Protein AF-A0A0S8IF41-F1 (afdb_monomer_lite)

Secondary structure (DSSP, 8-state):
--HHHHHHHHHHHHHHHHHHHHHHHHHHHHHHT--TTS-HHHHH-HHHHHHHHHHHHHHHHHHHHT-SSS-HHHHHHHHHHHHHHHHHHHHHHHHHHHHHHHHHHHHH---HHHHHHHHHHHHS-HHHHHHHHHHHHHHHHTT-

Sequence (144 aa):
MNILNFIAYIVLTILYFLFLIKLICWKTLKRFGYSIEIPYYYIIHSEIYDLICFLLFSLSIVFAFFQSFSPNWILIIIPIFLFFISQVKGRNKAVKILREILVDIYNNTDDKLEKKKIENDLALNNLSLFNKYIKLWQILRFKN

pLDDT: mean 87.92, std 7.49, range [50.06, 96.0]

Foldseek 3Di:
DDPPLVVVLVVLLVCLLVLLLQLLLLVLCVLLVHCPPPPPCCVVCVVVSVVVSVVSLVSSLVSLVPDPPDDSVVSNVSSVVSNVVSNVNSLLNNLVVVLVVLVVCLVPDPDPVSVVVSVVLNPDDSVVNSVVSNVVSVVVVVVD

Structur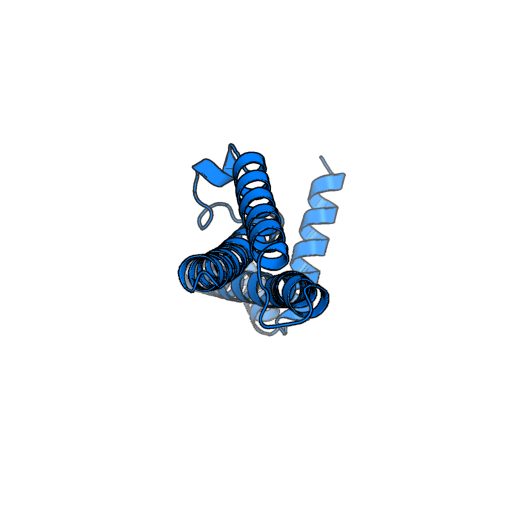e (mmCIF, N/CA/C/O backbone):
data_AF-A0A0S8IF41-F1
#
_entry.id   AF-A0A0S8IF41-F1
#
loop_
_atom_site.group_PDB
_atom_site.id
_atom_site.type_symbol
_atom_site.label_atom_id
_atom_site.label_alt_id
_atom_site.label_comp_id
_atom_site.label_asym_id
_atom_site.label_entity_id
_atom_site.label_seq_id
_atom_site.pdbx_PDB_ins_code
_atom_site.Cartn_x
_atom_site.Cartn_y
_atom_site.Cartn_z
_atom_site.occupancy
_atom_site.B_iso_or_equiv
_atom_site.auth_seq_id
_atom_site.auth_comp_id
_atom_site.auth_asym_id
_atom_site.auth_atom_id
_atom_site.pdbx_PDB_model_num
ATOM 1 N N . MET A 1 1 ? 24.035 -4.720 -25.052 1.00 59.69 1 MET A N 1
ATOM 2 C CA . MET A 1 1 ? 23.163 -5.125 -23.927 1.00 59.69 1 MET A CA 1
ATOM 3 C C . MET A 1 1 ? 23.513 -4.248 -22.730 1.00 59.69 1 MET A C 1
ATOM 5 O O . MET A 1 1 ? 24.628 -4.362 -22.242 1.00 59.69 1 MET A O 1
ATOM 9 N N . ASN A 1 2 ? 22.641 -3.327 -22.303 1.00 77.62 2 ASN A N 1
ATOM 10 C CA . ASN A 1 2 ? 22.971 -2.390 -21.220 1.00 77.62 2 ASN A CA 1
ATOM 11 C C . ASN A 1 2 ? 22.480 -2.938 -19.879 1.00 77.62 2 ASN A C 1
ATOM 13 O O . ASN A 1 2 ? 21.309 -2.787 -19.544 1.00 77.62 2 ASN A O 1
ATOM 17 N N . ILE A 1 3 ? 23.391 -3.524 -19.095 1.00 84.81 3 ILE A N 1
ATOM 18 C CA . ILE A 1 3 ? 23.172 -3.912 -17.686 1.00 84.81 3 ILE A CA 1
ATOM 19 C C . ILE A 1 3 ? 22.511 -2.767 -16.897 1.00 84.81 3 ILE A C 1
ATOM 21 O O . ILE A 1 3 ? 21.632 -2.997 -16.070 1.00 84.81 3 ILE A O 1
ATOM 25 N N . LEU A 1 4 ? 22.859 -1.523 -17.235 1.00 87.50 4 LEU A N 1
ATOM 26 C CA . LEU A 1 4 ? 22.258 -0.312 -16.684 1.00 87.50 4 LEU A CA 1
ATOM 27 C C . LEU A 1 4 ? 20.728 -0.260 -16.843 1.00 87.50 4 LEU A C 1
ATOM 29 O O . LEU A 1 4 ? 20.031 0.065 -15.888 1.00 87.50 4 LEU A O 1
ATOM 33 N N . ASN A 1 5 ? 20.192 -0.622 -18.014 1.00 86.75 5 ASN A N 1
ATOM 34 C CA . ASN A 1 5 ? 18.749 -0.592 -18.266 1.00 86.75 5 ASN A CA 1
ATOM 35 C C . ASN A 1 5 ? 18.020 -1.638 -17.418 1.00 86.75 5 ASN A C 1
ATOM 37 O O . ASN A 1 5 ? 16.901 -1.403 -16.972 1.00 86.75 5 ASN A O 1
ATOM 41 N N . PHE A 1 6 ? 18.641 -2.802 -17.211 1.00 87.12 6 PHE A N 1
ATOM 42 C CA . PHE A 1 6 ? 18.081 -3.868 -16.383 1.00 87.12 6 PHE A CA 1
ATOM 43 C C . PHE A 1 6 ? 18.056 -3.476 -14.901 1.00 87.12 6 PHE A C 1
ATOM 45 O O . PHE A 1 6 ? 17.040 -3.643 -14.228 1.00 87.12 6 PHE A O 1
ATOM 52 N N . ILE A 1 7 ? 19.141 -2.873 -14.407 1.00 90.38 7 ILE A N 1
ATOM 53 C CA . ILE A 1 7 ? 19.198 -2.321 -13.048 1.00 90.38 7 ILE A CA 1
ATOM 54 C C . ILE A 1 7 ? 18.135 -1.229 -12.875 1.00 90.38 7 ILE A C 1
ATOM 56 O O . ILE A 1 7 ? 17.382 -1.264 -11.902 1.00 90.38 7 ILE A O 1
ATOM 60 N N . ALA A 1 8 ? 18.020 -0.300 -13.830 1.00 91.25 8 ALA A N 1
ATOM 61 C CA . ALA A 1 8 ? 17.008 0.754 -13.802 1.00 91.25 8 ALA A CA 1
ATOM 62 C C . ALA A 1 8 ? 15.583 0.181 -13.751 1.00 91.25 8 ALA A C 1
ATOM 64 O O . ALA A 1 8 ? 14.778 0.618 -12.930 1.00 91.25 8 ALA A O 1
ATOM 65 N N . TYR A 1 9 ? 15.291 -0.844 -14.560 1.00 91.75 9 TYR A N 1
ATOM 66 C CA . TYR A 1 9 ? 14.015 -1.559 -14.525 1.00 91.75 9 TYR A CA 1
ATOM 67 C C . TYR A 1 9 ? 13.707 -2.132 -13.132 1.00 91.75 9 TYR A C 1
ATOM 69 O O . TYR A 1 9 ? 12.619 -1.901 -12.596 1.00 91.75 9 TYR A O 1
ATOM 77 N N . ILE A 1 10 ? 14.661 -2.843 -12.519 1.00 92.00 10 ILE A N 1
ATOM 78 C CA . ILE A 1 10 ? 14.484 -3.437 -11.186 1.00 92.00 10 ILE A CA 1
ATOM 79 C C . ILE A 1 10 ? 14.227 -2.348 -10.143 1.00 92.00 10 ILE A C 1
ATOM 81 O O . ILE A 1 10 ? 13.269 -2.445 -9.375 1.00 92.00 10 ILE A O 1
ATOM 85 N N . VAL A 1 11 ? 15.053 -1.300 -10.130 1.00 94.44 11 VAL A N 1
ATOM 86 C CA . VAL A 1 11 ? 14.939 -0.200 -9.164 1.00 94.44 11 VAL A CA 1
ATOM 87 C C . VAL A 1 11 ? 13.587 0.498 -9.298 1.00 94.44 11 VAL A C 1
ATOM 89 O O . VAL A 1 11 ? 12.892 0.664 -8.297 1.00 94.44 11 VAL A O 1
ATOM 92 N N . LEU A 1 12 ? 13.166 0.838 -10.520 1.00 94.31 12 LEU A N 1
ATOM 93 C CA . LEU A 1 12 ? 11.862 1.456 -10.773 1.00 94.31 12 LEU A CA 1
ATOM 94 C C . LEU A 1 12 ? 10.707 0.558 -10.326 1.00 94.31 12 LEU A C 1
ATOM 96 O O . LEU A 1 12 ? 9.774 1.041 -9.691 1.00 94.31 12 LEU A O 1
ATOM 100 N N . THR A 1 13 ? 10.788 -0.745 -10.594 1.00 93.56 13 THR A N 1
ATOM 101 C CA . THR A 1 13 ? 9.752 -1.715 -10.213 1.00 93.56 13 THR A CA 1
ATOM 102 C C . THR A 1 13 ? 9.633 -1.854 -8.692 1.00 93.56 13 THR A C 1
ATOM 104 O O . THR A 1 13 ? 8.526 -1.885 -8.149 1.00 93.56 13 THR A O 1
ATOM 107 N N . ILE A 1 14 ? 10.762 -1.888 -7.976 1.00 95.31 14 ILE A N 1
ATOM 108 C CA . ILE A 1 14 ? 10.785 -1.937 -6.508 1.00 95.31 14 ILE A CA 1
ATOM 109 C C . ILE A 1 14 ? 10.241 -0.633 -5.918 1.00 95.31 14 ILE A C 1
ATOM 111 O O . ILE A 1 14 ? 9.399 -0.673 -5.018 1.00 95.31 14 ILE A O 1
ATOM 115 N N . LEU A 1 15 ? 10.685 0.519 -6.431 1.00 96.00 15 LEU A N 1
ATOM 116 C CA . LEU A 1 15 ? 10.198 1.828 -5.994 1.00 96.00 15 LEU A CA 1
ATOM 117 C C . LEU A 1 15 ? 8.692 1.960 -6.220 1.00 96.00 15 LEU A C 1
ATOM 119 O O . LEU A 1 15 ? 7.973 2.335 -5.294 1.00 96.00 15 LEU A O 1
ATOM 123 N N . TYR A 1 16 ? 8.212 1.577 -7.405 1.00 95.50 16 TYR A N 1
ATOM 124 C CA . TYR A 1 16 ? 6.793 1.501 -7.734 1.00 95.50 16 TYR A CA 1
ATOM 125 C C . TYR A 1 16 ? 6.029 0.669 -6.701 1.00 95.50 16 TYR A C 1
ATOM 127 O O . TYR A 1 16 ? 5.062 1.152 -6.112 1.00 95.50 16 TYR A O 1
ATOM 135 N N . PHE A 1 17 ? 6.487 -0.553 -6.426 1.00 96.00 17 PHE A N 1
ATOM 136 C CA . PHE A 1 17 ? 5.806 -1.466 -5.513 1.00 96.00 17 PHE A CA 1
ATOM 137 C C . PHE A 1 17 ? 5.731 -0.931 -4.078 1.00 96.00 17 PHE A C 1
ATOM 139 O O . PHE A 1 17 ? 4.658 -0.924 -3.468 1.00 96.00 17 PHE A O 1
ATOM 146 N N . LEU A 1 18 ? 6.854 -0.456 -3.534 1.00 95.50 18 LEU A N 1
ATOM 147 C CA . LEU A 1 18 ? 6.912 0.077 -2.172 1.00 95.50 18 LEU A CA 1
ATOM 148 C C . LEU A 1 18 ? 6.066 1.343 -2.024 1.00 95.50 18 LEU A C 1
ATOM 150 O O . LEU A 1 18 ? 5.348 1.503 -1.030 1.00 95.50 18 LEU A O 1
ATOM 154 N N . PHE A 1 19 ? 6.134 2.231 -3.015 1.00 95.31 19 PHE A N 1
ATOM 155 C CA . PHE A 1 19 ? 5.357 3.460 -3.033 1.00 95.31 19 PHE A CA 1
ATOM 156 C C . PHE A 1 19 ? 3.858 3.169 -3.134 1.00 95.31 19 PHE A C 1
ATOM 158 O O . PHE A 1 19 ? 3.073 3.708 -2.355 1.00 95.31 19 PHE A O 1
ATOM 165 N N . LEU A 1 20 ? 3.459 2.244 -4.009 1.00 95.38 20 LEU A N 1
ATOM 166 C CA . LEU A 1 20 ? 2.066 1.853 -4.188 1.00 95.38 20 LEU A CA 1
ATOM 167 C C . LEU A 1 20 ? 1.467 1.219 -2.921 1.00 95.38 20 LEU A C 1
ATOM 169 O O . LEU A 1 20 ? 0.334 1.537 -2.563 1.00 95.38 20 LEU A O 1
ATOM 173 N N . ILE A 1 21 ? 2.221 0.393 -2.181 1.00 95.19 21 ILE A N 1
ATOM 174 C CA . ILE A 1 21 ? 1.770 -0.131 -0.876 1.00 95.19 21 ILE A CA 1
ATOM 175 C C . ILE A 1 21 ? 1.443 1.015 0.089 1.00 95.19 21 ILE A C 1
ATOM 177 O O . ILE A 1 21 ? 0.394 0.990 0.739 1.00 95.19 21 ILE A O 1
ATOM 181 N N . LYS A 1 22 ? 2.332 2.014 0.201 1.00 93.50 22 LYS A N 1
ATOM 182 C CA . LYS A 1 22 ? 2.108 3.181 1.071 1.00 93.50 22 LYS A CA 1
ATOM 183 C C . LYS A 1 22 ? 0.890 3.981 0.617 1.00 93.50 22 LYS A C 1
ATOM 185 O O . LYS A 1 22 ? 0.030 4.288 1.435 1.00 93.50 22 LYS A O 1
ATOM 190 N N . LEU A 1 23 ? 0.784 4.241 -0.681 1.00 93.94 23 LEU A N 1
ATOM 191 C CA . LEU A 1 23 ? -0.326 4.967 -1.286 1.00 93.94 23 LEU A CA 1
ATOM 192 C C . LEU A 1 23 ? -1.675 4.287 -1.014 1.00 93.94 23 LEU A C 1
ATOM 194 O O . LEU A 1 23 ? -2.623 4.935 -0.578 1.00 93.94 23 LEU A O 1
ATOM 198 N N . ILE A 1 24 ? -1.760 2.965 -1.187 1.00 93.38 24 ILE A N 1
ATOM 199 C CA . ILE A 1 24 ? -2.971 2.183 -0.892 1.00 93.38 24 ILE A CA 1
ATOM 200 C C . ILE A 1 24 ? -3.298 2.213 0.602 1.00 93.38 24 ILE A C 1
ATOM 202 O O . ILE A 1 24 ? -4.469 2.330 0.968 1.00 93.38 24 ILE A O 1
ATOM 206 N N . CYS A 1 25 ? -2.283 2.138 1.464 1.00 93.00 25 CYS A N 1
ATOM 207 C CA . CYS A 1 25 ? -2.460 2.270 2.906 1.00 93.00 25 CYS A CA 1
ATOM 208 C C . CYS A 1 25 ? -3.087 3.628 3.258 1.00 93.00 25 CYS A C 1
ATOM 210 O O . CYS A 1 25 ? -4.126 3.666 3.912 1.00 93.00 25 CYS A O 1
ATOM 212 N N . TRP A 1 26 ? -2.534 4.733 2.750 1.00 93.25 26 TRP A N 1
ATOM 213 C CA . TRP A 1 26 ? -3.064 6.082 2.982 1.00 93.25 26 TRP A CA 1
ATOM 214 C C . TRP A 1 26 ? -4.466 6.274 2.404 1.00 93.25 26 TRP A C 1
ATOM 216 O O . TRP A 1 26 ? -5.338 6.820 3.075 1.00 93.25 26 TRP A O 1
ATOM 226 N N . LYS A 1 27 ? -4.733 5.768 1.193 1.00 89.81 27 LYS A N 1
ATOM 227 C CA . LYS A 1 27 ? -6.086 5.748 0.609 1.00 89.81 27 LYS A CA 1
ATOM 228 C C . LYS A 1 27 ? -7.083 5.027 1.508 1.00 89.81 27 LYS A C 1
ATOM 230 O O . LYS A 1 27 ? -8.216 5.479 1.651 1.00 89.81 27 LYS A O 1
ATOM 235 N N . THR A 1 28 ? -6.669 3.909 2.093 1.00 89.75 28 THR A N 1
ATOM 236 C CA . THR A 1 28 ? -7.520 3.097 2.965 1.00 89.75 28 THR A CA 1
ATOM 237 C C . THR A 1 28 ? -7.770 3.800 4.299 1.00 89.75 28 THR A C 1
ATOM 239 O O . THR A 1 28 ? -8.922 3.919 4.697 1.00 89.75 28 THR A O 1
ATOM 242 N N . LEU A 1 29 ? -6.736 4.355 4.937 1.00 88.25 29 LEU A N 1
ATOM 243 C CA . LEU A 1 29 ? -6.878 5.131 6.176 1.00 88.25 29 LEU A CA 1
ATOM 244 C C . LEU A 1 29 ? -7.752 6.376 5.985 1.00 88.25 29 LEU A C 1
ATOM 246 O O . LEU A 1 29 ? -8.644 6.627 6.793 1.00 88.25 29 LEU A O 1
ATOM 250 N N . LYS A 1 30 ? -7.597 7.085 4.856 1.00 86.88 30 LYS A N 1
ATOM 251 C CA . LYS A 1 30 ? -8.451 8.231 4.501 1.00 86.88 30 LYS A CA 1
ATOM 252 C C . LYS A 1 30 ? -9.921 7.817 4.409 1.00 86.88 30 LYS A C 1
ATOM 254 O O . LYS A 1 30 ? -10.793 8.558 4.848 1.00 86.88 30 LYS A O 1
ATOM 259 N N . ARG A 1 31 ? -10.205 6.621 3.877 1.00 85.06 31 ARG A N 1
ATOM 260 C CA . ARG A 1 31 ? -11.563 6.046 3.853 1.00 85.06 31 ARG A CA 1
ATOM 261 C C . ARG A 1 31 ? -12.039 5.591 5.226 1.00 85.06 31 ARG A C 1
ATOM 263 O O . ARG A 1 31 ? -13.231 5.549 5.445 1.00 85.06 31 ARG A O 1
ATOM 270 N N . PHE A 1 32 ? -11.161 5.258 6.158 1.00 84.56 32 PHE A N 1
ATOM 271 C CA . PHE A 1 32 ? -11.581 5.004 7.536 1.00 84.56 32 PHE A CA 1
ATOM 272 C C . PHE A 1 32 ? -11.865 6.293 8.317 1.00 84.56 32 PHE A C 1
ATOM 274 O O . PHE A 1 32 ? -12.421 6.220 9.404 1.00 84.56 32 PHE A O 1
ATOM 281 N N . GLY A 1 33 ? -11.532 7.460 7.754 1.00 80.75 33 GLY A N 1
ATOM 282 C CA . GLY A 1 33 ? -11.710 8.758 8.403 1.00 80.75 33 GLY A CA 1
ATOM 283 C C . GLY A 1 33 ? -10.527 9.180 9.277 1.00 80.75 33 GLY A C 1
ATOM 284 O O . GLY A 1 33 ? -10.608 10.213 9.932 1.00 80.75 33 GLY A O 1
ATOM 285 N N . TYR A 1 34 ? -9.419 8.433 9.264 1.00 77.62 34 TYR A N 1
ATOM 286 C CA . TYR A 1 34 ? -8.233 8.744 10.062 1.00 77.62 34 TYR A CA 1
ATOM 287 C C . TYR A 1 34 ? -7.188 9.470 9.211 1.00 77.62 34 TYR A C 1
ATOM 289 O O . TYR A 1 34 ? -6.565 8.882 8.325 1.00 77.62 34 TYR A O 1
ATOM 297 N N . SER A 1 35 ? -7.008 10.765 9.476 1.00 72.06 35 SER A N 1
ATOM 298 C CA . SER A 1 35 ? -6.046 11.646 8.797 1.00 72.06 35 SER A CA 1
ATOM 299 C C . SER A 1 35 ? -4.707 11.785 9.529 1.00 72.06 35 SER A C 1
ATOM 301 O O . SER A 1 35 ? -3.734 12.198 8.908 1.00 72.06 35 SER A O 1
ATOM 303 N N . ILE A 1 36 ? -4.641 11.415 10.813 1.00 67.62 36 ILE A N 1
ATOM 304 C CA . ILE A 1 36 ? -3.482 11.645 11.699 1.00 67.62 36 ILE A CA 1
ATOM 305 C C . ILE A 1 36 ? -2.215 10.937 11.191 1.00 67.62 36 ILE A C 1
ATOM 307 O O . ILE A 1 36 ? -1.121 11.485 11.272 1.00 67.62 36 ILE A O 1
ATOM 311 N N . GLU A 1 37 ? -2.359 9.754 10.596 1.00 69.81 37 GLU A N 1
ATOM 312 C CA . GLU A 1 37 ? -1.228 8.969 10.078 1.00 69.81 37 GLU A CA 1
ATOM 313 C C . GLU A 1 37 ? -0.920 9.206 8.592 1.00 69.81 37 GLU A C 1
ATOM 315 O O . GLU A 1 37 ? -0.102 8.514 7.974 1.00 69.81 37 GLU A O 1
ATOM 320 N N . ILE A 1 38 ? -1.597 10.176 7.983 1.00 81.88 38 ILE A N 1
ATOM 321 C CA . ILE A 1 38 ? -1.459 10.485 6.568 1.00 81.88 38 ILE A CA 1
ATOM 322 C C . ILE A 1 38 ? -0.632 11.766 6.429 1.00 81.88 38 ILE A C 1
ATOM 324 O O . ILE A 1 38 ? -0.961 12.770 7.060 1.00 81.88 38 ILE A O 1
ATOM 328 N N . PRO A 1 39 ? 0.413 11.790 5.578 1.00 82.81 39 PRO A N 1
ATOM 329 C CA . PRO A 1 39 ? 1.169 13.010 5.335 1.00 82.81 39 PRO A CA 1
ATOM 330 C C . PRO A 1 39 ? 0.245 14.146 4.892 1.00 82.81 39 PRO A C 1
ATOM 332 O O . PRO A 1 39 ? -0.544 13.978 3.962 1.00 82.81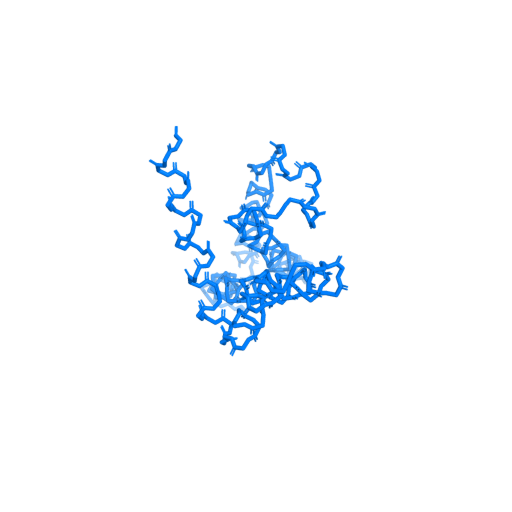 39 PRO A O 1
ATOM 335 N N . TYR A 1 40 ? 0.386 15.319 5.507 1.00 83.12 40 TYR A N 1
ATOM 336 C CA . TYR A 1 40 ? -0.446 16.489 5.211 1.00 83.12 40 TYR A CA 1
ATOM 337 C C . TYR A 1 40 ? -0.491 16.825 3.710 1.00 83.12 40 TYR A C 1
ATOM 339 O O . TYR A 1 40 ? -1.563 17.006 3.134 1.00 83.12 40 TYR A O 1
ATOM 347 N N . TYR A 1 41 ? 0.663 16.778 3.037 1.00 84.69 41 TYR A N 1
ATOM 348 C CA . TYR A 1 41 ? 0.762 16.997 1.591 1.00 84.69 41 TYR A CA 1
ATOM 349 C C . TYR A 1 41 ? -0.056 16.002 0.760 1.00 84.69 41 TYR A C 1
ATOM 351 O O . TYR A 1 41 ? -0.600 16.376 -0.275 1.00 84.69 41 TYR A O 1
ATOM 359 N N . TYR A 1 42 ? -0.203 14.755 1.215 1.00 85.56 42 TYR A N 1
ATOM 360 C CA . TYR A 1 42 ? -1.065 13.779 0.551 1.00 85.56 42 TYR A CA 1
ATOM 361 C C . TYR A 1 42 ? -2.551 14.098 0.747 1.00 85.56 42 TYR A C 1
ATOM 363 O O . TYR A 1 42 ? -3.359 13.857 -0.149 1.00 85.56 42 TYR A O 1
ATOM 371 N N . ILE A 1 43 ? -2.935 14.637 1.908 1.00 82.44 43 ILE A N 1
ATOM 372 C CA . ILE A 1 43 ? -4.328 15.015 2.178 1.00 82.44 43 ILE A CA 1
ATOM 373 C C . ILE A 1 43 ? -4.777 16.101 1.197 1.00 82.44 43 ILE A C 1
ATOM 375 O O . ILE A 1 43 ? -5.870 15.974 0.641 1.00 82.44 43 ILE A O 1
ATOM 379 N N . ILE A 1 44 ? -3.918 17.100 0.962 1.00 85.00 44 ILE A N 1
ATOM 380 C CA . ILE A 1 44 ? -4.181 18.219 0.048 1.00 85.00 44 ILE A CA 1
ATOM 381 C C . ILE A 1 44 ? -4.057 17.784 -1.415 1.00 85.00 44 ILE A C 1
ATOM 383 O O . ILE A 1 44 ? -4.942 18.061 -2.217 1.00 85.00 44 ILE A O 1
ATOM 387 N N . HIS A 1 45 ? -2.973 17.092 -1.769 1.00 88.44 45 HIS A N 1
ATOM 388 C CA . HIS A 1 45 ? -2.600 16.833 -3.160 1.00 88.44 45 HIS A CA 1
ATOM 389 C C . HIS A 1 45 ? -2.569 15.340 -3.500 1.00 88.44 45 HIS A C 1
ATOM 391 O O . HIS A 1 45 ? -1.603 14.848 -4.085 1.00 88.44 45 HIS A O 1
ATOM 397 N N . SER A 1 46 ? -3.619 14.588 -3.154 1.00 87.12 46 SER A N 1
ATOM 398 C CA . SER A 1 46 ? -3.642 13.130 -3.368 1.00 87.12 46 SER A CA 1
ATOM 399 C C . SER A 1 46 ? -3.423 12.715 -4.829 1.00 87.12 46 SER A C 1
ATOM 401 O O . SER A 1 46 ? -2.834 11.666 -5.086 1.00 87.12 46 SER A O 1
ATOM 403 N N . GLU A 1 47 ? -3.839 13.553 -5.779 1.00 89.94 47 GLU A N 1
ATOM 404 C CA . GLU A 1 47 ? -3.694 13.313 -7.221 1.00 89.94 47 GLU A CA 1
ATOM 405 C C . GLU A 1 47 ? -2.228 13.281 -7.673 1.00 89.94 47 GLU A C 1
ATOM 407 O O . GLU A 1 47 ? -1.864 12.477 -8.529 1.00 89.94 47 GLU A O 1
ATOM 412 N N . ILE A 1 48 ? -1.357 14.084 -7.049 1.00 91.19 48 ILE A N 1
ATOM 413 C CA . ILE A 1 48 ? 0.076 14.115 -7.378 1.00 91.19 48 ILE A CA 1
ATOM 414 C C . ILE A 1 48 ? 0.718 12.761 -7.070 1.00 91.19 48 ILE A C 1
ATOM 416 O O . ILE A 1 48 ? 1.520 12.255 -7.850 1.00 91.19 48 ILE A O 1
ATOM 420 N N . TYR A 1 49 ? 0.343 12.135 -5.954 1.00 91.75 49 TYR A N 1
ATOM 421 C CA . TYR A 1 49 ? 0.885 10.832 -5.573 1.00 91.75 49 TYR A CA 1
ATOM 422 C C . TYR A 1 49 ? 0.386 9.716 -6.497 1.00 91.75 49 TYR A C 1
ATOM 424 O O . TYR A 1 49 ? 1.147 8.804 -6.818 1.00 91.75 49 TYR A O 1
ATOM 432 N N . ASP A 1 50 ? -0.854 9.803 -6.979 1.00 90.06 50 ASP A N 1
ATOM 433 C CA . ASP A 1 50 ? -1.364 8.883 -7.999 1.00 90.06 50 ASP A CA 1
ATOM 434 C C . ASP A 1 50 ? -0.611 9.033 -9.323 1.00 90.06 50 ASP A C 1
ATOM 436 O O . ASP A 1 50 ? -0.211 8.031 -9.922 1.00 90.06 50 ASP A O 1
ATOM 440 N N . LEU A 1 51 ? -0.325 10.272 -9.727 1.00 93.25 51 LEU A N 1
ATOM 441 C CA . LEU A 1 51 ? 0.467 10.572 -10.914 1.00 93.25 51 LEU A CA 1
ATOM 442 C C . LEU A 1 51 ? 1.914 10.073 -10.787 1.00 93.25 51 LEU A C 1
ATOM 444 O O . LEU A 1 51 ? 2.414 9.431 -11.707 1.00 93.25 51 LEU A O 1
ATOM 448 N N . ILE A 1 52 ? 2.573 10.272 -9.640 1.00 93.56 52 ILE A N 1
ATOM 449 C CA . ILE A 1 52 ? 3.916 9.723 -9.373 1.00 93.56 52 ILE A CA 1
ATOM 450 C C . ILE A 1 52 ? 3.906 8.196 -9.498 1.00 93.56 52 ILE A C 1
ATOM 452 O O . ILE A 1 52 ? 4.795 7.614 -10.120 1.00 93.56 52 ILE A O 1
ATOM 456 N N . CYS A 1 53 ? 2.892 7.534 -8.937 1.00 92.56 53 CYS A N 1
ATOM 457 C CA . CYS A 1 53 ? 2.769 6.083 -9.026 1.00 92.56 53 CYS A CA 1
ATOM 458 C C . CYS A 1 53 ? 2.588 5.612 -10.478 1.00 92.56 53 CYS A C 1
ATOM 460 O O . CYS A 1 53 ? 3.233 4.650 -10.902 1.00 92.56 53 CYS A O 1
ATOM 462 N N . PHE A 1 54 ? 1.764 6.321 -11.254 1.00 93.19 54 PHE A N 1
ATOM 463 C CA . PHE A 1 54 ? 1.558 6.050 -12.673 1.00 93.19 54 PHE A CA 1
ATOM 464 C C . PHE A 1 54 ? 2.829 6.267 -13.507 1.00 93.19 54 PHE A C 1
ATOM 466 O O . PHE A 1 54 ? 3.133 5.457 -14.385 1.00 93.19 54 PHE A O 1
ATOM 473 N N . LEU A 1 55 ? 3.606 7.313 -13.215 1.00 94.56 55 LEU A N 1
ATOM 474 C CA . LEU A 1 55 ? 4.890 7.566 -13.872 1.00 94.56 55 LEU A CA 1
ATOM 475 C C . LEU A 1 55 ? 5.903 6.459 -13.574 1.00 94.56 55 LEU A C 1
ATOM 477 O O . LEU A 1 55 ? 6.537 5.962 -14.501 1.00 94.56 55 LEU A O 1
ATOM 481 N N . LEU A 1 56 ? 6.020 6.021 -12.316 1.00 93.56 56 LEU A N 1
ATOM 482 C CA . LEU A 1 56 ? 6.900 4.908 -11.941 1.00 93.56 56 LEU A CA 1
ATOM 483 C C . LEU A 1 56 ? 6.530 3.614 -12.682 1.00 93.56 56 LEU A C 1
ATOM 485 O O . LEU A 1 56 ? 7.410 2.932 -13.206 1.00 93.56 56 LEU A O 1
ATOM 489 N N . PHE A 1 57 ? 5.232 3.309 -12.780 1.00 93.31 57 PHE A N 1
ATOM 490 C CA . PHE A 1 57 ? 4.734 2.169 -13.551 1.00 93.31 57 PHE A CA 1
ATOM 491 C C . PHE A 1 57 ? 5.074 2.298 -15.041 1.00 93.31 57 PHE A C 1
ATOM 493 O O . PHE A 1 57 ? 5.677 1.397 -15.622 1.00 93.31 57 PHE A O 1
ATOM 500 N N . SER A 1 58 ? 4.753 3.440 -15.647 1.00 93.62 58 SER A N 1
ATOM 501 C CA . SER A 1 58 ? 4.969 3.683 -17.077 1.00 93.62 58 SER A CA 1
ATOM 502 C C . SER A 1 58 ? 6.452 3.621 -17.443 1.00 93.62 58 SER A C 1
ATOM 504 O O . SER A 1 58 ? 6.822 2.951 -18.404 1.00 93.62 58 SER A O 1
ATOM 506 N N . LEU A 1 59 ? 7.320 4.238 -16.636 1.00 93.31 59 LEU A N 1
ATOM 507 C CA . LEU A 1 59 ? 8.768 4.167 -16.819 1.00 93.31 59 LEU A CA 1
ATOM 508 C C . LEU A 1 59 ? 9.274 2.728 -16.688 1.00 93.31 59 LEU A C 1
ATOM 510 O O . LEU A 1 59 ? 10.059 2.293 -17.526 1.00 93.31 59 LEU A O 1
ATOM 514 N N . SER A 1 60 ? 8.795 1.960 -15.702 1.00 90.94 60 SER A N 1
ATOM 515 C CA . SER A 1 60 ? 9.186 0.549 -15.568 1.00 90.94 60 SER A CA 1
ATOM 516 C C . SER A 1 60 ? 8.842 -0.268 -16.822 1.00 90.94 60 SER A C 1
ATOM 518 O O . SER A 1 60 ? 9.673 -1.040 -17.294 1.00 90.94 60 SER A O 1
ATOM 520 N N . ILE A 1 61 ? 7.680 -0.025 -17.439 1.00 90.69 61 ILE A N 1
ATOM 521 C CA . ILE A 1 61 ? 7.283 -0.676 -18.695 1.00 90.69 61 ILE A CA 1
ATOM 522 C C . ILE A 1 61 ? 8.192 -0.253 -19.850 1.00 90.69 61 ILE A C 1
ATOM 524 O O . ILE A 1 61 ? 8.650 -1.106 -20.607 1.00 90.69 61 ILE A O 1
ATOM 528 N N . VAL A 1 62 ? 8.495 1.040 -19.984 1.00 90.75 62 VAL A N 1
ATOM 529 C CA . VAL A 1 62 ? 9.401 1.536 -21.033 1.00 90.75 62 VAL A CA 1
ATOM 530 C C . VAL A 1 62 ? 10.760 0.839 -20.936 1.00 90.75 62 VAL A C 1
ATOM 532 O O . VAL A 1 62 ? 11.252 0.311 -21.931 1.00 90.75 62 VAL A O 1
ATOM 535 N N . PHE A 1 63 ? 11.337 0.742 -19.734 1.00 88.81 63 PHE A N 1
ATOM 536 C CA . PHE A 1 63 ? 12.608 0.043 -19.520 1.00 88.81 63 PHE A CA 1
ATOM 537 C C . PHE A 1 63 ? 12.529 -1.472 -19.754 1.00 88.81 63 PHE A C 1
ATOM 539 O O . PHE A 1 63 ? 13.552 -2.072 -20.094 1.00 88.81 63 PHE A O 1
ATOM 546 N N . ALA A 1 64 ? 11.350 -2.086 -19.613 1.00 88.69 64 ALA A N 1
ATOM 547 C CA . ALA A 1 64 ? 11.129 -3.492 -19.938 1.00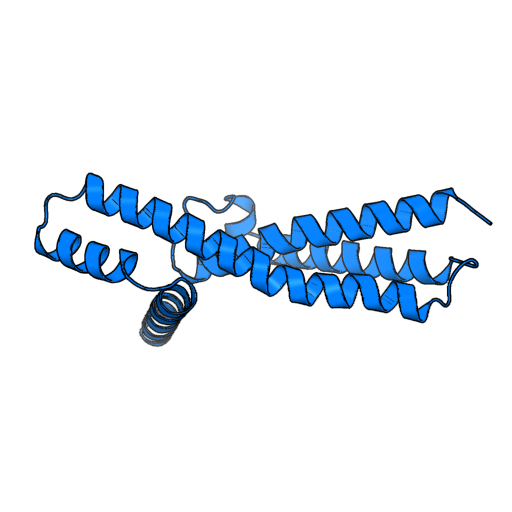 88.69 64 ALA A CA 1
ATOM 548 C C . ALA A 1 64 ? 11.237 -3.768 -21.448 1.00 88.69 64 ALA A C 1
ATOM 550 O O . ALA 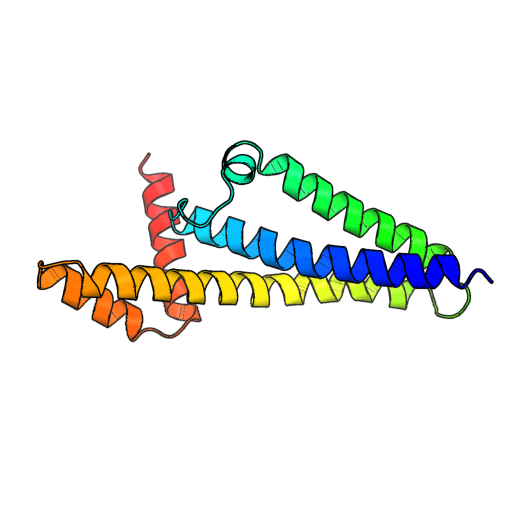A 1 64 ? 11.811 -4.784 -21.828 1.00 88.69 64 ALA A O 1
ATOM 551 N N . PHE A 1 65 ? 10.767 -2.860 -22.314 1.00 87.00 65 PHE A N 1
ATOM 552 C CA . PHE A 1 65 ? 10.850 -3.029 -23.776 1.00 87.00 65 PHE A CA 1
ATOM 553 C C . PHE A 1 65 ? 12.282 -3.005 -24.325 1.00 87.00 65 PHE A C 1
ATOM 555 O O . PHE A 1 65 ? 12.549 -3.599 -25.369 1.00 87.00 65 PHE A O 1
ATOM 562 N N . PHE A 1 66 ? 13.206 -2.347 -23.623 1.00 85.69 66 PHE A N 1
ATOM 563 C CA . PHE A 1 66 ? 14.619 -2.278 -24.003 1.00 85.69 66 PHE A CA 1
ATOM 564 C C . PHE A 1 66 ? 15.446 -3.487 -23.535 1.00 85.69 66 PHE A C 1
ATOM 566 O O . PHE A 1 66 ? 16.662 -3.508 -23.747 1.00 85.69 66 PHE A O 1
ATOM 573 N N . GLN A 1 67 ? 14.832 -4.484 -22.886 1.00 80.69 67 GLN A N 1
ATOM 574 C CA . GLN A 1 67 ? 15.536 -5.685 -22.438 1.00 80.69 67 GLN A CA 1
ATOM 575 C C . GLN A 1 67 ? 15.598 -6.736 -23.547 1.00 80.69 67 GLN A C 1
ATOM 577 O O . GLN A 1 67 ? 14.602 -7.064 -24.176 1.00 80.69 67 GLN A O 1
ATOM 582 N N . SER A 1 68 ? 16.784 -7.303 -23.767 1.00 72.88 68 SER A N 1
ATOM 583 C CA . SER A 1 68 ? 16.999 -8.362 -24.770 1.00 72.88 68 SER A CA 1
ATOM 584 C C . SER A 1 68 ? 17.079 -9.766 -24.156 1.00 72.88 68 SER A C 1
ATOM 586 O O . SER A 1 68 ? 17.119 -10.748 -24.887 1.00 72.88 68 SER A O 1
ATOM 588 N N . PHE A 1 69 ? 17.154 -9.867 -22.823 1.00 72.81 69 PHE A N 1
ATOM 589 C CA . PHE A 1 69 ? 17.439 -11.120 -22.108 1.00 72.81 69 PHE A CA 1
ATOM 590 C C . PHE A 1 69 ? 16.197 -11.983 -21.845 1.00 72.81 69 PHE A C 1
ATOM 592 O O . PHE A 1 69 ? 16.293 -13.201 -21.739 1.00 72.81 69 PHE A O 1
ATOM 599 N N . SER A 1 70 ? 15.023 -11.367 -21.742 1.00 69.50 70 SER A N 1
ATOM 600 C CA . SER A 1 70 ? 13.765 -12.059 -21.476 1.00 69.50 70 SER A CA 1
ATOM 601 C C . SER A 1 70 ? 12.692 -11.570 -22.433 1.00 69.50 70 SER A C 1
ATOM 603 O O . SER A 1 70 ? 12.719 -10.397 -22.806 1.00 69.50 70 SER A O 1
ATOM 605 N N . PRO A 1 71 ? 11.695 -12.399 -22.766 1.00 81.50 71 PRO A N 1
ATOM 606 C CA . PRO A 1 71 ? 10.547 -11.921 -23.509 1.00 81.50 71 PRO A CA 1
ATOM 607 C C . PRO A 1 71 ? 9.874 -10.746 -22.781 1.00 81.50 71 PRO A C 1
ATOM 609 O O . PRO A 1 71 ? 9.479 -10.874 -21.620 1.00 81.50 71 PRO A O 1
ATOM 612 N N . ASN A 1 72 ? 9.733 -9.606 -23.461 1.00 81.12 72 ASN A N 1
ATOM 613 C CA . ASN A 1 72 ? 9.241 -8.350 -22.873 1.00 81.12 72 ASN A CA 1
ATOM 614 C C . ASN A 1 72 ? 7.886 -8.496 -22.158 1.00 81.12 72 ASN A C 1
ATOM 616 O O . ASN A 1 72 ? 7.620 -7.802 -21.180 1.00 81.12 72 ASN A O 1
ATOM 620 N N . TRP A 1 73 ? 7.048 -9.441 -22.593 1.00 82.31 73 TRP A N 1
ATOM 621 C CA . TRP A 1 73 ? 5.764 -9.733 -21.957 1.00 82.31 73 TRP A CA 1
ATOM 622 C C . TRP A 1 73 ? 5.903 -10.230 -20.509 1.00 82.31 73 TRP A C 1
ATOM 624 O O . TRP A 1 73 ? 5.090 -9.849 -19.672 1.00 82.31 73 TRP A O 1
ATOM 634 N N . ILE A 1 74 ? 6.950 -10.995 -20.170 1.00 84.75 74 ILE A N 1
ATOM 635 C CA . ILE A 1 74 ? 7.199 -11.447 -18.786 1.00 84.75 74 ILE A CA 1
ATOM 636 C C . ILE A 1 74 ? 7.486 -10.245 -17.887 1.00 84.75 74 ILE A C 1
ATOM 638 O O . ILE A 1 74 ? 6.937 -10.132 -16.792 1.00 84.75 74 ILE A O 1
ATOM 642 N N . LEU A 1 75 ? 8.319 -9.322 -18.366 1.00 87.06 75 LEU A N 1
ATOM 643 C CA . LEU A 1 75 ? 8.704 -8.134 -17.611 1.00 87.06 75 LEU A CA 1
ATOM 644 C C . LEU A 1 75 ? 7.533 -7.170 -17.406 1.00 87.06 75 LEU A C 1
ATOM 646 O O . LEU A 1 75 ? 7.463 -6.520 -16.375 1.00 87.06 75 LEU A O 1
ATOM 650 N N . ILE A 1 76 ? 6.573 -7.115 -18.328 1.00 88.56 76 ILE A N 1
ATOM 651 C CA . ILE A 1 76 ? 5.353 -6.309 -18.161 1.00 88.56 76 ILE A CA 1
ATOM 652 C C . ILE A 1 76 ? 4.386 -6.948 -17.149 1.00 88.56 76 ILE A C 1
ATOM 654 O O . ILE A 1 76 ? 3.700 -6.241 -16.410 1.00 88.56 76 ILE A O 1
ATOM 658 N N . ILE A 1 77 ? 4.343 -8.281 -17.061 1.00 91.50 77 ILE A N 1
ATOM 659 C CA . ILE A 1 77 ? 3.473 -8.991 -16.109 1.00 91.50 77 ILE A CA 1
ATOM 660 C C . ILE A 1 77 ? 3.899 -8.740 -14.655 1.00 91.50 77 ILE A C 1
ATOM 662 O O . ILE A 1 77 ? 3.042 -8.642 -13.777 1.00 91.50 77 ILE A O 1
ATOM 666 N N . ILE A 1 78 ? 5.198 -8.593 -14.383 1.00 92.31 78 ILE A N 1
ATOM 667 C CA . ILE A 1 78 ? 5.728 -8.374 -13.026 1.00 92.31 78 ILE A CA 1
ATOM 668 C C . ILE A 1 78 ? 5.104 -7.147 -12.326 1.00 92.31 78 ILE A C 1
ATOM 670 O O . ILE A 1 78 ? 4.529 -7.326 -11.249 1.00 92.31 78 ILE A O 1
ATOM 674 N N . PRO A 1 79 ? 5.161 -5.914 -12.870 1.00 90.56 79 PRO A N 1
ATOM 675 C CA . PRO A 1 79 ? 4.574 -4.748 -12.217 1.00 90.56 79 PRO A CA 1
ATOM 676 C C . PRO A 1 79 ? 3.047 -4.861 -12.088 1.00 90.56 79 PRO A C 1
ATOM 678 O O . PRO A 1 79 ? 2.494 -4.428 -11.077 1.00 90.56 79 PRO A O 1
ATOM 681 N N . ILE A 1 80 ? 2.365 -5.516 -13.036 1.00 92.19 80 ILE A N 1
ATOM 682 C CA . ILE A 1 80 ? 0.923 -5.804 -12.938 1.00 92.19 80 ILE A CA 1
ATOM 683 C C . ILE A 1 80 ? 0.636 -6.739 -11.755 1.00 92.19 80 ILE A C 1
ATOM 685 O O . ILE A 1 80 ? -0.269 -6.496 -10.960 1.00 92.19 80 ILE A O 1
ATOM 689 N N . PHE A 1 81 ? 1.420 -7.798 -11.581 1.00 94.75 81 PHE A N 1
ATOM 690 C CA . PHE A 1 81 ? 1.258 -8.709 -10.452 1.00 94.75 81 PHE A CA 1
ATOM 691 C C . PHE A 1 81 ? 1.551 -8.017 -9.111 1.00 94.75 81 PHE A C 1
ATOM 693 O O . PHE A 1 81 ? 0.804 -8.164 -8.139 1.00 94.75 81 PHE A O 1
ATOM 700 N N . LEU A 1 82 ? 2.595 -7.185 -9.072 1.00 93.75 82 LEU A N 1
ATOM 701 C CA . LEU A 1 82 ? 2.932 -6.366 -7.909 1.00 93.75 82 LEU A CA 1
ATOM 702 C C . LEU A 1 82 ? 1.818 -5.372 -7.559 1.00 93.75 82 LEU A C 1
ATOM 704 O O . LEU A 1 82 ? 1.577 -5.144 -6.371 1.00 93.75 82 LEU A O 1
ATOM 708 N N . PHE A 1 83 ? 1.079 -4.852 -8.545 1.00 93.38 83 PHE A N 1
ATOM 709 C CA . PHE A 1 83 ? -0.117 -4.047 -8.299 1.00 93.38 83 PHE A CA 1
ATOM 710 C C . PHE A 1 83 ? -1.154 -4.827 -7.481 1.00 93.38 83 PHE A C 1
ATOM 712 O O . PHE A 1 83 ? -1.600 -4.339 -6.443 1.00 93.38 83 PHE A O 1
ATOM 719 N N . PHE A 1 84 ? -1.492 -6.062 -7.854 1.00 94.44 84 PHE A N 1
ATOM 720 C CA . PHE A 1 84 ? -2.454 -6.862 -7.085 1.00 94.44 84 PHE A CA 1
ATOM 721 C C . PHE A 1 84 ? -1.955 -7.184 -5.672 1.00 94.44 84 PHE A C 1
ATOM 723 O O . PHE A 1 84 ? -2.700 -7.026 -4.701 1.00 94.44 84 PHE A O 1
ATOM 730 N N . ILE A 1 85 ? -0.677 -7.549 -5.522 1.00 95.38 85 ILE A N 1
ATOM 731 C CA . ILE A 1 85 ? -0.079 -7.785 -4.198 1.00 95.38 85 ILE A CA 1
ATOM 732 C C . ILE A 1 85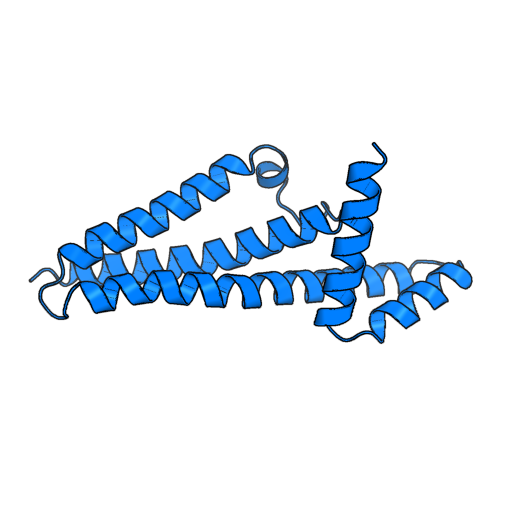 ? -0.149 -6.521 -3.336 1.00 95.38 85 ILE A C 1
ATOM 734 O O . ILE A 1 85 ? -0.440 -6.590 -2.138 1.00 95.38 85 ILE A O 1
ATOM 738 N N . SER A 1 86 ? 0.107 -5.357 -3.933 1.00 94.00 86 SER A N 1
ATOM 739 C CA . SER A 1 86 ? 0.109 -4.082 -3.219 1.00 94.00 86 SER A CA 1
ATOM 740 C C . SER A 1 86 ? -1.274 -3.730 -2.656 1.00 94.00 86 SER A C 1
ATOM 742 O O . SER A 1 86 ? -1.351 -3.176 -1.560 1.00 94.00 86 SER A O 1
ATOM 744 N N . GLN A 1 87 ? -2.364 -4.134 -3.328 1.00 92.06 87 GLN A N 1
ATOM 745 C CA . GLN A 1 87 ? -3.741 -3.963 -2.844 1.00 92.06 87 GLN A CA 1
ATOM 746 C C . GLN A 1 87 ? -3.967 -4.705 -1.534 1.00 92.06 87 GLN A C 1
ATOM 748 O O . GLN A 1 87 ? -4.495 -4.133 -0.581 1.00 92.06 87 GLN A O 1
ATOM 753 N N . VAL A 1 88 ? -3.528 -5.960 -1.461 1.00 93.31 88 VAL A N 1
ATOM 754 C CA . VAL A 1 88 ? -3.669 -6.775 -0.251 1.00 93.31 88 VAL A CA 1
ATOM 755 C C . VAL A 1 88 ? -2.753 -6.249 0.854 1.00 93.31 88 VAL A C 1
ATOM 757 O O . VAL A 1 88 ? -3.211 -5.982 1.965 1.00 93.31 88 VAL A O 1
ATOM 760 N N . LYS A 1 89 ? -1.466 -6.031 0.551 1.00 93.88 89 LYS A N 1
ATOM 761 C CA . LYS A 1 89 ? -0.481 -5.568 1.543 1.00 93.88 89 LYS A CA 1
ATOM 762 C C . LYS A 1 89 ? -0.810 -4.180 2.094 1.00 93.88 89 LYS A C 1
ATOM 764 O O . LYS A 1 89 ? -0.726 -3.978 3.303 1.00 93.88 89 LYS A O 1
ATOM 769 N N . GLY A 1 90 ? -1.205 -3.239 1.239 1.00 91.25 90 GLY A N 1
ATOM 770 C CA . GLY A 1 90 ? -1.567 -1.879 1.640 1.00 91.25 90 GLY A CA 1
ATOM 771 C C . GLY A 1 90 ? -2.810 -1.843 2.530 1.00 91.25 90 GLY A C 1
ATOM 772 O O . GLY A 1 90 ? -2.798 -1.176 3.562 1.00 91.25 90 GLY A O 1
ATOM 773 N N . ARG A 1 91 ? -3.852 -2.619 2.194 1.00 92.25 91 ARG A N 1
ATOM 774 C CA . ARG A 1 91 ? -5.065 -2.732 3.026 1.00 92.25 91 ARG A CA 1
ATOM 775 C C . ARG A 1 91 ? -4.772 -3.380 4.373 1.00 92.25 91 ARG A C 1
ATOM 777 O O . ARG A 1 91 ? -5.192 -2.851 5.395 1.00 92.25 91 ARG A O 1
ATOM 784 N N . ASN A 1 92 ? -4.006 -4.471 4.395 1.00 92.38 92 ASN A N 1
ATOM 785 C CA . ASN A 1 92 ? -3.619 -5.124 5.648 1.00 92.38 92 ASN A CA 1
ATOM 786 C C . ASN A 1 92 ? -2.809 -4.190 6.551 1.00 92.38 92 ASN A C 1
ATOM 788 O O . ASN A 1 92 ? -3.032 -4.164 7.759 1.00 92.38 92 ASN A O 1
ATOM 792 N N . LYS A 1 93 ? -1.908 -3.386 5.971 1.00 92.62 93 LYS A N 1
ATOM 793 C CA . LYS A 1 93 ? -1.158 -2.377 6.724 1.00 92.62 93 LYS A CA 1
ATOM 794 C C . LYS A 1 93 ? -2.080 -1.311 7.324 1.00 92.62 93 LYS A C 1
ATOM 796 O O . LYS A 1 93 ? -1.934 -0.999 8.498 1.00 92.62 93 LYS A O 1
ATOM 801 N N . ALA A 1 94 ? -3.058 -0.822 6.562 1.00 92.25 94 ALA A N 1
ATOM 802 C CA . ALA A 1 94 ? -4.043 0.135 7.065 1.00 92.25 94 ALA A CA 1
ATOM 803 C C . ALA A 1 94 ? -4.922 -0.447 8.182 1.00 92.25 94 ALA A C 1
ATOM 805 O O . ALA A 1 94 ? -5.231 0.248 9.139 1.00 92.25 94 ALA A O 1
ATOM 806 N N . VAL A 1 95 ? -5.303 -1.725 8.093 1.00 92.38 95 VAL A N 1
ATOM 807 C CA . VAL A 1 95 ? -6.051 -2.407 9.163 1.00 92.38 95 VAL A CA 1
ATOM 808 C C . VAL A 1 95 ? -5.202 -2.567 10.423 1.00 92.38 95 VAL A C 1
ATOM 810 O O . VAL A 1 95 ? -5.719 -2.419 11.525 1.00 92.38 95 VAL A O 1
ATOM 813 N N . LYS A 1 96 ? -3.903 -2.855 10.280 1.00 92.31 96 LYS A N 1
ATOM 814 C CA . LYS A 1 96 ? -2.992 -2.927 11.427 1.00 92.31 96 LYS A CA 1
ATOM 815 C C . LYS A 1 96 ? -2.918 -1.582 12.153 1.00 92.31 96 LYS A C 1
ATOM 817 O O . LYS A 1 96 ? -3.132 -1.544 13.355 1.00 92.31 96 LYS A O 1
ATOM 822 N N . ILE A 1 97 ? -2.712 -0.508 11.398 1.00 91.62 97 ILE A N 1
ATOM 823 C CA . ILE A 1 97 ? -2.729 0.865 11.909 1.00 91.62 97 ILE A CA 1
ATOM 824 C C . ILE A 1 97 ? -4.064 1.180 12.596 1.00 91.62 97 ILE A C 1
ATOM 826 O O . ILE A 1 97 ? -4.092 1.666 13.717 1.00 91.62 97 ILE A O 1
ATOM 830 N N . LEU A 1 98 ? -5.190 0.832 11.967 1.00 90.69 98 LEU A N 1
ATOM 831 C CA . LEU A 1 98 ? -6.511 1.028 12.564 1.00 90.69 98 LEU A CA 1
ATOM 832 C C . LEU A 1 98 ? -6.636 0.331 13.927 1.00 90.69 98 LEU A C 1
ATOM 834 O O . LEU A 1 98 ? -7.222 0.894 14.844 1.00 90.69 98 LEU A O 1
ATOM 838 N N . ARG A 1 99 ? -6.093 -0.882 14.077 1.00 90.69 99 ARG A N 1
ATOM 839 C CA . ARG A 1 99 ? -6.083 -1.577 15.372 1.00 90.69 99 ARG A CA 1
ATOM 840 C C . ARG A 1 99 ? -5.224 -0.858 16.402 1.00 90.69 99 ARG A C 1
ATOM 842 O O . ARG A 1 99 ? -5.642 -0.790 17.547 1.00 90.69 99 ARG A O 1
ATOM 849 N N . GLU A 1 100 ? -4.059 -0.354 16.006 1.00 91.38 100 GLU A N 1
ATOM 850 C CA . GLU A 1 100 ? -3.179 0.423 16.887 1.00 91.38 100 GLU A CA 1
ATOM 851 C C . GLU A 1 100 ? -3.930 1.666 17.401 1.00 91.38 100 GLU A C 1
ATOM 853 O O . GLU A 1 100 ? -4.058 1.843 18.609 1.00 91.38 100 GLU A O 1
ATOM 858 N N . ILE A 1 101 ? -4.597 2.403 16.506 1.00 89.12 101 ILE A N 1
ATOM 859 C CA . ILE A 1 101 ? -5.462 3.538 16.867 1.00 89.12 101 ILE A CA 1
ATOM 860 C C . ILE A 1 101 ? -6.603 3.110 17.805 1.00 89.12 101 ILE A C 1
ATOM 862 O O . ILE A 1 101 ? -6.904 3.801 18.774 1.00 89.12 101 ILE A O 1
ATOM 866 N N . LEU A 1 102 ? -7.261 1.977 17.544 1.00 90.00 102 LEU A N 1
ATOM 867 C CA . LEU A 1 102 ? -8.343 1.482 18.402 1.00 90.00 102 LEU A CA 1
ATOM 868 C C . LEU A 1 102 ? -7.852 1.097 19.798 1.00 90.00 102 LEU A C 1
ATOM 870 O O . LEU A 1 102 ? -8.538 1.382 20.774 1.00 90.00 102 LEU A O 1
ATOM 874 N N . VAL A 1 103 ? -6.676 0.479 19.906 1.00 91.44 103 VAL A N 1
ATOM 875 C CA . VAL A 1 103 ? -6.047 0.169 21.197 1.00 91.44 103 VAL A CA 1
ATOM 876 C C . VAL A 1 103 ? -5.726 1.456 21.955 1.00 91.44 103 VAL A C 1
ATOM 878 O O . VAL A 1 103 ? -6.022 1.544 23.146 1.00 91.44 103 VAL A O 1
ATOM 881 N N . ASP A 1 104 ? -5.205 2.474 21.271 1.00 89.94 104 ASP A N 1
ATOM 882 C CA . ASP A 1 104 ? -4.937 3.774 21.886 1.00 89.94 104 ASP A CA 1
ATOM 883 C C . ASP A 1 104 ? -6.225 4.440 22.387 1.00 89.94 104 ASP A C 1
ATOM 885 O O . ASP A 1 104 ? -6.263 4.933 23.514 1.00 89.94 104 ASP A O 1
ATOM 889 N N . ILE A 1 105 ? -7.312 4.406 21.610 1.00 88.44 105 ILE A N 1
ATOM 890 C CA . ILE A 1 105 ? -8.612 4.935 22.054 1.00 88.44 105 ILE A CA 1
ATOM 891 C C . ILE A 1 105 ? -9.140 4.124 23.246 1.00 88.44 105 ILE A C 1
ATOM 893 O O . ILE A 1 105 ? -9.586 4.709 24.231 1.00 88.44 105 ILE A O 1
ATOM 897 N N . TYR A 1 106 ? -9.056 2.791 23.202 1.00 90.56 106 TYR A N 1
ATOM 898 C CA . TYR A 1 106 ? -9.507 1.913 24.286 1.00 90.56 106 TYR A CA 1
ATOM 899 C C . TYR A 1 106 ? -8.799 2.208 25.613 1.00 90.56 106 TYR A C 1
ATOM 901 O O . TYR A 1 106 ? -9.444 2.253 26.663 1.00 90.56 106 TYR A O 1
ATOM 909 N N . ASN A 1 107 ? -7.485 2.437 25.564 1.00 90.44 107 ASN A N 1
ATOM 910 C CA . ASN A 1 107 ? -6.677 2.717 26.748 1.00 90.44 107 ASN A CA 1
ATOM 911 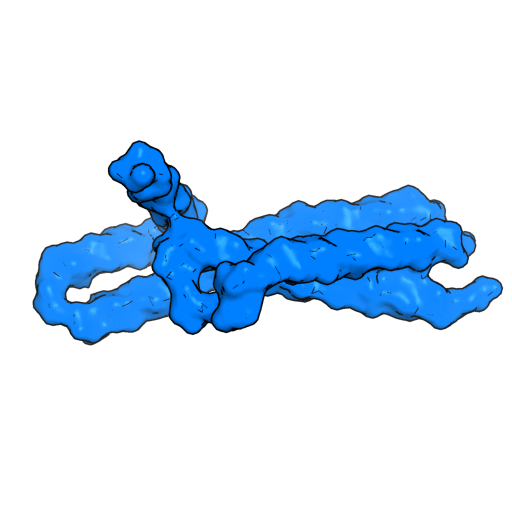C C . ASN A 1 107 ? -6.938 4.111 27.335 1.00 90.44 107 ASN A C 1
ATOM 913 O O . ASN A 1 107 ? -6.832 4.277 28.546 1.00 90.44 107 ASN A O 1
ATOM 917 N N . ASN A 1 108 ? -7.288 5.090 26.496 1.00 89.94 108 ASN A N 1
ATOM 918 C CA . ASN A 1 108 ? -7.432 6.494 26.901 1.00 89.94 108 ASN A CA 1
ATOM 919 C C . ASN A 1 108 ? -8.881 6.941 27.151 1.00 89.94 108 ASN A C 1
ATOM 921 O O . ASN A 1 108 ? -9.108 8.052 27.620 1.00 89.94 108 ASN A O 1
ATOM 925 N N . THR A 1 109 ? -9.867 6.112 26.820 1.00 88.81 109 THR A N 1
ATOM 926 C CA . THR A 1 109 ? -11.285 6.430 27.031 1.00 88.81 109 THR A CA 1
ATOM 927 C C . THR A 1 109 ? -11.730 5.972 28.418 1.00 88.81 109 THR A C 1
ATOM 929 O O . THR A 1 109 ? -11.343 4.892 28.849 1.00 88.81 109 THR A O 1
ATOM 932 N N . ASP A 1 110 ? -12.593 6.728 29.101 1.00 87.88 110 ASP A N 1
ATOM 933 C CA . ASP A 1 110 ? -13.217 6.301 30.369 1.00 87.88 110 ASP A CA 1
ATOM 934 C C . ASP A 1 110 ? -14.657 5.788 30.195 1.00 87.88 110 ASP A C 1
ATOM 936 O O . ASP A 1 110 ? -15.200 5.116 31.076 1.00 87.88 110 ASP A O 1
ATOM 940 N N . ASP A 1 111 ? -15.277 6.031 29.036 1.00 91.75 111 ASP A N 1
ATOM 941 C CA . ASP A 1 111 ? -16.616 5.535 28.723 1.00 91.75 111 ASP A CA 1
ATOM 942 C C . ASP A 1 111 ? -16.628 4.007 28.532 1.00 91.75 111 ASP A C 1
ATOM 944 O O . ASP A 1 111 ? -16.074 3.436 27.587 1.00 91.75 111 ASP A O 1
ATOM 948 N N . LYS A 1 112 ? -17.344 3.328 29.432 1.00 87.44 112 LYS A N 1
ATOM 949 C CA . LYS A 1 112 ? -17.547 1.876 29.421 1.00 87.44 112 LYS A CA 1
ATOM 950 C C . LYS A 1 112 ? -18.278 1.386 28.164 1.00 87.44 112 LYS A C 1
ATOM 952 O O . LYS A 1 112 ? -18.036 0.260 27.722 1.00 87.44 112 LYS A O 1
ATOM 957 N N . LEU A 1 113 ? -19.177 2.188 27.588 1.00 89.25 113 LEU A N 1
ATOM 958 C CA . LEU A 1 113 ? -19.893 1.831 26.359 1.00 89.25 113 LEU A CA 1
ATOM 959 C C . LEU A 1 113 ? -18.970 1.887 25.143 1.00 89.25 113 LEU A C 1
ATOM 961 O O . LEU A 1 113 ? -19.035 1.005 24.284 1.00 89.25 113 LEU A O 1
ATOM 965 N N . GLU A 1 114 ? -18.109 2.896 25.077 1.00 85.31 114 GLU A N 1
ATOM 966 C CA . GLU A 1 114 ? -17.111 3.040 24.022 1.00 85.31 114 GLU A CA 1
ATOM 967 C C . GLU A 1 114 ? -16.048 1.940 24.107 1.00 85.31 114 GLU A C 1
ATOM 969 O O . GLU A 1 114 ? -15.802 1.263 23.107 1.00 85.31 114 GLU A O 1
ATOM 974 N N . LYS A 1 115 ? -15.547 1.631 25.312 1.00 88.62 115 LYS A N 1
ATOM 975 C CA . LYS A 1 115 ? -14.649 0.484 25.536 1.00 88.62 115 LYS A CA 1
ATOM 976 C C . LYS A 1 115 ? -15.223 -0.821 25.005 1.00 88.62 115 LYS A C 1
ATOM 978 O O . LYS A 1 115 ? -14.571 -1.499 24.216 1.00 88.62 115 LYS A O 1
ATOM 983 N N . LYS A 1 116 ? -16.473 -1.141 25.354 1.00 90.62 116 LYS A N 1
ATOM 984 C CA . LYS A 1 116 ? -17.128 -2.379 24.902 1.00 90.62 116 LYS A CA 1
ATOM 985 C C . LYS A 1 116 ? -17.300 -2.432 23.378 1.00 90.62 116 LYS A C 1
ATOM 987 O O . LYS A 1 116 ? -17.220 -3.503 22.778 1.00 90.62 116 LYS A O 1
ATOM 992 N N . LYS A 1 117 ? -17.555 -1.291 22.725 1.00 89.31 117 LYS A N 1
ATOM 993 C CA . LYS A 1 117 ? -17.615 -1.221 21.254 1.00 89.31 117 LYS A CA 1
ATOM 994 C C . LYS A 1 117 ? -16.250 -1.508 20.632 1.00 89.31 117 LYS A C 1
ATOM 996 O O . LYS A 1 117 ? -16.190 -2.260 19.663 1.00 89.31 117 LYS A O 1
ATOM 1001 N N . ILE A 1 118 ? -15.185 -0.947 21.198 1.00 89.31 118 ILE A N 1
ATOM 1002 C CA . ILE A 1 118 ? -13.823 -1.139 20.702 1.00 89.31 118 ILE A CA 1
ATOM 1003 C C . ILE A 1 118 ? -13.339 -2.573 20.945 1.00 89.31 118 ILE A C 1
ATOM 1005 O O . ILE A 1 118 ? -12.755 -3.163 20.043 1.00 89.31 118 ILE A O 1
ATOM 1009 N N . GLU A 1 119 ? -13.644 -3.183 22.095 1.00 91.19 119 GLU A N 1
ATOM 1010 C CA . GLU A 1 119 ? -13.350 -4.603 22.360 1.00 91.19 119 GLU A CA 1
ATOM 1011 C C . GLU A 1 119 ? -13.964 -5.518 21.298 1.00 91.19 119 GLU A C 1
ATOM 1013 O O . GLU A 1 119 ? -13.280 -6.381 20.743 1.00 91.19 119 GLU A O 1
ATOM 1018 N N . ASN A 1 120 ? -15.238 -5.289 20.963 1.00 91.12 120 ASN A N 1
ATOM 1019 C CA . ASN A 1 120 ? -15.907 -6.037 19.903 1.00 91.12 120 ASN A CA 1
ATOM 1020 C C . ASN A 1 120 ? -15.199 -5.856 18.552 1.00 91.12 120 ASN A C 1
ATOM 1022 O O . ASN A 1 120 ? -15.080 -6.819 17.798 1.00 91.12 120 ASN A O 1
ATOM 1026 N N . ASP A 1 121 ? -14.700 -4.654 18.254 1.00 90.50 121 ASP A N 1
ATOM 1027 C CA . ASP A 1 121 ? -13.987 -4.364 17.005 1.00 90.50 121 ASP A CA 1
ATOM 1028 C C . ASP A 1 121 ? -12.578 -4.956 16.966 1.00 90.50 121 ASP A C 1
ATOM 1030 O O . ASP A 1 121 ? -12.136 -5.429 15.919 1.00 90.50 121 ASP A O 1
ATOM 1034 N N . LEU A 1 122 ? -11.885 -5.017 18.101 1.00 90.88 122 LEU A N 1
ATOM 1035 C CA . LEU A 1 122 ? -10.586 -5.675 18.214 1.00 90.88 122 LEU A CA 1
ATOM 1036 C C . LEU A 1 122 ? -10.700 -7.203 18.091 1.00 90.88 122 LEU A C 1
ATOM 1038 O O . LEU A 1 122 ? -9.784 -7.833 17.552 1.00 90.88 122 LEU A O 1
ATOM 1042 N N . ALA A 1 123 ? -11.825 -7.789 18.512 1.00 91.19 123 ALA A N 1
ATOM 1043 C CA . ALA A 1 123 ? -12.114 -9.218 18.372 1.00 91.19 123 ALA A CA 1
ATOM 1044 C C . ALA A 1 123 ? -12.412 -9.652 16.922 1.00 91.19 123 ALA A C 1
ATOM 1046 O O . ALA A 1 123 ? -12.291 -10.833 16.585 1.00 91.19 123 ALA A O 1
ATOM 1047 N N . LEU A 1 124 ? -12.780 -8.717 16.039 1.00 90.31 124 LEU A N 1
ATOM 1048 C CA . LEU A 1 124 ? -13.023 -8.999 14.624 1.00 90.31 124 LEU A CA 1
ATOM 1049 C C . LEU A 1 124 ? -11.738 -9.429 13.905 1.00 90.31 124 LEU A C 1
ATOM 1051 O O . LEU A 1 124 ? -10.641 -8.977 14.223 1.00 90.31 124 LEU A O 1
ATOM 1055 N N . ASN A 1 125 ? -11.855 -10.263 12.869 1.00 91.56 125 ASN A N 1
ATOM 1056 C CA . ASN A 1 125 ? -10.728 -10.544 11.974 1.00 91.56 125 ASN A CA 1
ATOM 1057 C C . ASN A 1 125 ? -10.459 -9.345 11.037 1.00 91.56 125 ASN A C 1
ATOM 1059 O O . ASN A 1 125 ? -11.326 -8.495 10.830 1.00 91.56 125 ASN A O 1
ATOM 1063 N N . ASN A 1 126 ? -9.277 -9.278 10.416 1.00 87.25 126 ASN A N 1
ATOM 1064 C CA . ASN A 1 126 ? -8.881 -8.111 9.609 1.00 87.25 126 ASN A CA 1
ATOM 1065 C C . ASN A 1 126 ? -9.845 -7.786 8.456 1.00 87.25 126 ASN A C 1
ATOM 1067 O O . ASN A 1 126 ? -10.088 -6.615 8.176 1.00 87.25 126 ASN A O 1
ATOM 1071 N N . LEU A 1 127 ? -10.404 -8.807 7.802 1.00 87.94 127 LEU A N 1
ATOM 1072 C CA . LEU A 1 127 ? -11.340 -8.622 6.693 1.00 87.94 127 LEU A CA 1
ATOM 1073 C C . LEU A 1 127 ? -12.676 -8.042 7.175 1.00 87.94 127 LEU A C 1
ATOM 1075 O O . LEU A 1 127 ? -13.209 -7.114 6.573 1.00 87.94 127 LEU A O 1
ATOM 1079 N N . SER A 1 128 ? -13.210 -8.581 8.269 1.00 89.62 128 SER A N 1
ATOM 1080 C CA . SER A 1 128 ? -14.465 -8.125 8.868 1.00 89.62 128 SER A CA 1
ATOM 1081 C C . SER A 1 128 ? -14.345 -6.705 9.423 1.00 89.62 128 SER A C 1
ATOM 1083 O O . SER A 1 128 ? -15.222 -5.883 9.157 1.00 89.62 128 SER A O 1
ATOM 1085 N N . LEU A 1 129 ? -13.222 -6.378 10.072 1.00 89.19 129 LEU A N 1
ATOM 1086 C CA . LEU A 1 129 ? -12.923 -5.025 10.539 1.00 89.19 129 LEU A CA 1
ATOM 1087 C C . LEU A 1 129 ? -12.837 -4.037 9.365 1.00 89.19 129 LEU A C 1
ATOM 1089 O O . LEU A 1 129 ? -13.506 -3.005 9.367 1.00 89.19 129 LEU A O 1
ATOM 1093 N N . PHE A 1 130 ? -12.096 -4.392 8.311 1.00 89.38 130 PHE A N 1
ATOM 1094 C CA . PHE A 1 130 ? -12.008 -3.599 7.084 1.00 89.38 130 PHE A CA 1
ATOM 1095 C C . PHE A 1 130 ? -13.391 -3.333 6.467 1.00 89.38 130 PHE A C 1
ATOM 1097 O O . PHE A 1 130 ? -13.732 -2.187 6.170 1.00 89.38 130 PHE A O 1
ATOM 1104 N N . ASN A 1 131 ? -14.216 -4.374 6.316 1.00 89.75 131 ASN A N 1
ATOM 1105 C CA . ASN A 1 131 ? -15.551 -4.258 5.729 1.00 89.75 131 ASN A CA 1
ATOM 1106 C C . ASN A 1 131 ? -16.491 -3.393 6.579 1.00 89.75 131 ASN A C 1
ATOM 1108 O O . ASN A 1 131 ? -17.252 -2.599 6.021 1.00 89.75 131 ASN A O 1
ATOM 1112 N N . LYS A 1 132 ? -16.422 -3.503 7.914 1.00 90.44 132 LYS A N 1
ATOM 1113 C CA . LYS A 1 132 ? -17.210 -2.672 8.834 1.00 90.44 132 LYS A CA 1
ATOM 1114 C C . LYS A 1 132 ? -16.918 -1.186 8.615 1.00 90.44 132 LYS A C 1
ATOM 1116 O O . LYS A 1 132 ? -17.845 -0.409 8.388 1.00 90.44 132 LYS A O 1
ATOM 1121 N N . TYR A 1 133 ? -15.643 -0.800 8.630 1.00 87.12 133 TYR A N 1
ATOM 1122 C CA . TYR A 1 133 ? -15.240 0.604 8.522 1.00 87.12 133 TYR A CA 1
ATOM 1123 C C . TYR A 1 133 ? -15.453 1.184 7.121 1.00 87.12 133 TYR A C 1
ATOM 1125 O O . TYR A 1 133 ? -15.855 2.339 6.995 1.00 87.12 133 TYR A O 1
ATOM 1133 N N . ILE A 1 134 ? -15.295 0.383 6.060 1.00 86.00 134 ILE A N 1
ATOM 1134 C CA . ILE A 1 134 ? -15.691 0.818 4.711 1.00 86.00 134 ILE A CA 1
ATOM 1135 C C . ILE A 1 134 ? -17.193 1.088 4.631 1.00 86.00 134 ILE A C 1
ATOM 1137 O O . ILE A 1 134 ? -17.598 2.104 4.065 1.00 86.00 134 ILE A O 1
ATOM 1141 N N . LYS A 1 135 ? -18.025 0.203 5.191 1.00 87.88 135 LYS A N 1
ATOM 1142 C CA . LYS A 1 135 ? -19.482 0.375 5.167 1.00 87.88 135 LYS A CA 1
ATOM 1143 C C . LYS A 1 135 ? -19.905 1.627 5.936 1.00 87.88 135 LYS A C 1
ATOM 1145 O O . LYS A 1 135 ? -20.739 2.383 5.446 1.00 87.88 135 LYS A O 1
ATOM 1150 N N . LEU A 1 136 ? -19.301 1.877 7.100 1.00 86.12 136 LEU A N 1
ATOM 1151 C CA . LEU A 1 136 ? -19.529 3.101 7.874 1.00 86.12 136 LEU A CA 1
ATOM 1152 C C . LEU A 1 136 ? -19.182 4.353 7.064 1.00 86.12 136 LEU A C 1
ATOM 1154 O O . LEU A 1 136 ? -19.987 5.278 6.997 1.00 86.12 136 LEU A O 1
ATOM 1158 N N . TRP A 1 137 ? -18.035 4.357 6.385 1.00 82.88 137 TRP A N 1
ATOM 1159 C CA . TRP A 1 137 ? -17.640 5.478 5.536 1.00 82.88 137 TRP A CA 1
ATOM 1160 C C . TRP A 1 137 ? -18.602 5.723 4.374 1.00 82.88 137 TRP A C 1
ATOM 1162 O O . TRP A 1 137 ? -18.947 6.868 4.098 1.00 82.88 137 TRP A O 1
ATOM 1172 N N . GLN A 1 138 ? -19.072 4.663 3.709 1.00 83.56 138 GLN A N 1
ATOM 1173 C CA . GLN A 1 138 ? -20.075 4.792 2.649 1.00 83.56 138 GLN A CA 1
ATOM 1174 C C . GLN A 1 138 ? -21.353 5.446 3.183 1.00 83.56 138 GLN A C 1
ATOM 1176 O O . GLN A 1 138 ? -21.834 6.404 2.588 1.00 83.56 138 GLN A O 1
ATOM 1181 N N . ILE A 1 139 ? -21.862 4.987 4.330 1.00 84.81 139 ILE A N 1
ATOM 1182 C CA . ILE A 1 139 ? -23.071 5.548 4.952 1.00 84.81 139 ILE A CA 1
ATOM 1183 C C . ILE A 1 139 ? -22.883 7.033 5.286 1.00 84.81 139 ILE A C 1
ATOM 1185 O O . ILE A 1 139 ? -23.769 7.836 5.007 1.00 84.81 139 ILE A O 1
ATOM 1189 N N . LEU A 1 140 ? -21.736 7.403 5.860 1.00 78.62 140 LEU A N 1
ATOM 1190 C CA . LEU A 1 140 ? -21.436 8.790 6.223 1.00 78.62 140 LEU A CA 1
ATOM 1191 C C . LEU A 1 140 ? -21.271 9.690 4.992 1.00 78.62 140 LEU A C 1
ATOM 1193 O O . LEU A 1 140 ? -21.691 10.840 5.023 1.00 78.62 140 LEU A O 1
ATOM 1197 N N . ARG A 1 141 ? -20.717 9.166 3.893 1.00 72.75 141 ARG A N 1
ATOM 1198 C CA . ARG A 1 141 ? -20.545 9.913 2.641 1.00 72.75 141 ARG A CA 1
ATOM 1199 C C . ARG A 1 141 ? -21.861 10.192 1.912 1.00 72.75 141 ARG A C 1
ATOM 1201 O O . ARG A 1 141 ? -21.930 11.190 1.217 1.00 72.75 141 ARG A O 1
ATOM 1208 N N . PHE A 1 142 ? -22.866 9.323 2.033 1.00 69.94 142 PHE A N 1
ATOM 1209 C CA . PHE A 1 142 ? -24.182 9.518 1.400 1.00 69.94 142 PHE A CA 1
ATOM 1210 C C . PHE A 1 142 ? -25.179 10.293 2.274 1.00 69.94 142 PHE A C 1
ATOM 1212 O O . PHE A 1 142 ? -26.293 10.562 1.832 1.00 69.94 142 PHE A O 1
ATOM 1219 N N . LYS A 1 143 ? -24.810 10.616 3.519 1.00 57.94 143 LYS A N 1
ATOM 1220 C CA . LYS A 1 143 ? -25.632 11.421 4.433 1.00 57.94 143 LYS A CA 1
ATOM 1221 C C . LYS A 1 143 ? -25.325 12.922 4.391 1.00 57.94 143 LYS A C 1
ATOM 1223 O O . LYS A 1 143 ? -26.137 13.682 4.911 1.00 57.94 143 LYS A O 1
ATOM 1228 N N . ASN A 1 144 ? -24.198 13.314 3.801 1.00 50.06 144 ASN A N 1
ATOM 1229 C CA . ASN A 1 144 ? -23.773 14.700 3.584 1.00 50.06 144 ASN A CA 1
ATOM 1230 C C . ASN A 1 144 ? -23.789 15.015 2.091 1.00 50.06 144 ASN A C 1
ATOM 1232 O O . ASN A 1 144 ? -24.036 16.190 1.758 1.00 50.06 144 ASN A O 1
#

Radius of gyration: 19.52 Å; chains: 1; bounding box: 49×30×55 Å